Protein AF-A0A5E7VB36-F1 (afdb_monomer_lite)

Secondary structure (DSSP, 8-state):
----HHHHHHHHHHHHHHHHTT-TTHHHHHHHHHHHHTT--HHHHHHHHHHHHHHHHHHHHHHHHHHHHHHHHHHHHHHHHHHHT---TT---EEEEETTEEEEESSHHHHHHHHHHHH--

Structure (mmCIF, N/CA/C/O backbone):
data_AF-A0A5E7VB36-F1
#
_entry.id   AF-A0A5E7VB36-F1
#
loop_
_atom_site.group_PDB
_atom_site.id
_atom_site.type_symbol
_atom_site.label_atom_id
_atom_site.label_alt_id
_atom_site.label_comp_id
_atom_site.label_asym_id
_atom_site.label_entity_id
_atom_site.label_seq_id
_atom_site.pdbx_PDB_ins_code
_atom_site.Cartn_x
_atom_site.Cartn_y
_atom_site.Cartn_z
_atom_site.occupancy
_atom_site.B_iso_or_equiv
_atom_site.auth_seq_id
_atom_site.auth_comp_id
_atom_site.auth_asym_id
_atom_site.auth_atom_id
_atom_site.pdbx_PDB_model_num
ATOM 1 N N . MET A 1 1 ? -3.773 -9.971 2.377 1.00 55.12 1 MET A N 1
ATOM 2 C CA . MET A 1 1 ? -5.173 -10.177 2.840 1.00 55.12 1 MET A CA 1
ATOM 3 C C . MET A 1 1 ? -6.040 -9.061 2.264 1.00 55.12 1 MET A C 1
ATOM 5 O O . MET A 1 1 ? -5.490 -8.016 1.951 1.00 55.12 1 MET A O 1
ATOM 9 N N . THR A 1 2 ? -7.360 -9.225 2.114 1.00 79.88 2 THR A N 1
ATOM 10 C CA . THR A 1 2 ? -8.229 -8.158 1.570 1.00 79.88 2 THR A CA 1
ATOM 11 C C . THR A 1 2 ? -9.029 -7.477 2.682 1.00 79.88 2 THR A C 1
ATOM 13 O O . THR A 1 2 ? -10.240 -7.654 2.777 1.00 79.88 2 THR A O 1
ATOM 16 N N . ILE A 1 3 ? -8.356 -6.728 3.564 1.00 89.06 3 ILE A N 1
ATOM 17 C CA . ILE A 1 3 ? -9.059 -5.817 4.480 1.00 89.06 3 ILE A CA 1
ATOM 18 C C . ILE A 1 3 ? -9.468 -4.548 3.734 1.00 89.06 3 ILE A C 1
ATOM 20 O O . ILE A 1 3 ? -8.729 -4.050 2.880 1.00 89.06 3 ILE A O 1
ATOM 24 N N . ASP A 1 4 ? -10.630 -3.994 4.073 1.00 94.81 4 ASP A N 1
ATOM 25 C CA . ASP A 1 4 ? -11.025 -2.672 3.596 1.00 94.81 4 ASP A CA 1
ATOM 26 C C . ASP A 1 4 ? -10.170 -1.593 4.286 1.00 94.81 4 ASP A C 1
ATOM 28 O O . ASP A 1 4 ? -10.490 -1.098 5.370 1.00 94.81 4 ASP A O 1
ATOM 32 N N . LYS A 1 5 ? -9.056 -1.231 3.637 1.00 93.12 5 LYS A N 1
ATOM 33 C CA . LYS A 1 5 ? -8.095 -0.230 4.127 1.00 93.12 5 LYS A CA 1
ATOM 34 C C . LYS A 1 5 ? -8.721 1.161 4.285 1.00 93.12 5 LYS A C 1
ATOM 36 O O . LYS A 1 5 ? -8.294 1.918 5.154 1.00 93.12 5 LYS A O 1
ATOM 41 N N . GLN A 1 6 ? -9.741 1.496 3.489 1.00 96.00 6 GLN A N 1
ATOM 42 C CA . GLN A 1 6 ? -10.448 2.779 3.583 1.00 96.00 6 GLN A CA 1
ATOM 43 C C . GLN A 1 6 ? -11.333 2.829 4.829 1.00 96.00 6 GLN A C 1
ATOM 45 O O . GLN A 1 6 ? -11.364 3.836 5.539 1.00 96.00 6 GLN A O 1
ATOM 50 N N . LYS A 1 7 ? -12.037 1.734 5.131 1.00 95.50 7 LYS A N 1
ATOM 51 C CA . LYS A 1 7 ? -12.815 1.620 6.367 1.00 95.50 7 LYS A CA 1
ATOM 52 C C . LYS A 1 7 ? -11.912 1.584 7.604 1.00 95.50 7 LYS A C 1
ATOM 54 O O . LYS A 1 7 ? -12.198 2.306 8.558 1.00 95.50 7 LYS A O 1
ATOM 59 N N . LEU A 1 8 ? -10.799 0.846 7.553 1.00 95.56 8 LEU A N 1
ATOM 60 C CA . LEU A 1 8 ? -9.791 0.817 8.621 1.00 95.56 8 LEU A CA 1
ATOM 61 C C . LEU A 1 8 ? -9.267 2.223 8.946 1.00 95.56 8 LEU A C 1
ATOM 63 O O . LEU A 1 8 ? -9.263 2.634 10.102 1.00 95.56 8 LEU A O 1
ATOM 67 N N . GLN A 1 9 ? -8.880 2.985 7.919 1.00 95.75 9 GLN A 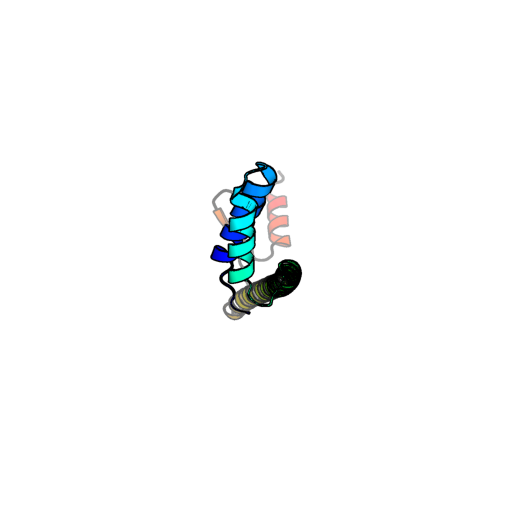N 1
ATOM 68 C CA . GLN A 1 9 ? -8.372 4.348 8.074 1.00 95.75 9 GLN A CA 1
ATOM 69 C C . GLN A 1 9 ? -9.376 5.267 8.778 1.00 95.75 9 GLN A C 1
ATOM 71 O O . GLN A 1 9 ? -8.999 6.019 9.674 1.00 95.75 9 GLN A O 1
ATOM 76 N N . LYS A 1 10 ? -10.658 5.201 8.399 1.00 96.62 10 LYS A N 1
ATOM 77 C CA . LYS A 1 10 ? -11.712 6.019 9.017 1.00 96.62 10 LYS A CA 1
ATOM 78 C C . LYS A 1 10 ? -11.895 5.698 10.499 1.00 96.62 10 LYS A C 1
ATOM 80 O O . LYS A 1 10 ? -12.044 6.624 11.291 1.00 96.62 10 LYS A O 1
ATOM 85 N N . LEU A 1 11 ? -11.867 4.416 10.865 1.00 95.88 11 LEU A N 1
ATOM 86 C CA . LEU A 1 11 ? -12.000 3.976 12.257 1.00 95.88 11 LEU A CA 1
ATOM 87 C C . LEU A 1 11 ? -10.792 4.412 13.098 1.00 95.88 11 LEU A C 1
ATOM 89 O O . LEU A 1 11 ? -10.979 5.031 14.142 1.00 95.88 11 LEU A O 1
ATOM 93 N N . LEU A 1 12 ? -9.571 4.203 12.594 1.00 95.19 12 LEU A N 1
ATOM 94 C CA . LEU A 1 12 ? -8.339 4.645 13.260 1.00 95.19 12 LEU A CA 1
ATOM 95 C C . LEU A 1 12 ? -8.296 6.168 13.449 1.00 95.19 12 LEU A C 1
ATOM 97 O O . LEU A 1 12 ? -7.878 6.658 14.495 1.00 95.19 12 LEU A O 1
ATOM 101 N N . TRP A 1 13 ? -8.741 6.943 12.455 1.00 95.25 13 TRP A N 1
ATOM 102 C CA . TRP A 1 13 ? -8.823 8.399 12.584 1.00 95.25 13 TRP A CA 1
ATOM 103 C C . TRP A 1 13 ? -9.873 8.852 13.594 1.00 95.25 13 TRP A C 1
ATOM 105 O O . TRP A 1 13 ? -9.604 9.788 14.344 1.00 95.25 13 TRP A O 1
ATOM 115 N N . ALA A 1 14 ? -11.039 8.206 13.635 1.00 93.62 14 ALA A N 1
ATOM 116 C CA . ALA A 1 14 ? -12.071 8.513 14.620 1.00 93.62 14 ALA A CA 1
ATOM 117 C C . ALA A 1 14 ? -11.583 8.221 16.049 1.00 93.62 14 ALA A C 1
ATOM 119 O O . ALA A 1 14 ? -11.744 9.054 16.938 1.00 93.62 14 ALA A O 1
ATOM 120 N N . GLU A 1 15 ? -10.921 7.083 16.262 1.00 92.75 15 GLU A N 1
ATOM 121 C CA . GLU A 1 15 ? -10.341 6.725 17.558 1.00 92.75 15 GLU A CA 1
ATOM 122 C C . GLU A 1 15 ? -9.230 7.694 17.978 1.00 92.75 15 GLU A C 1
ATOM 124 O O . GLU A 1 15 ? -9.283 8.260 19.071 1.00 92.75 15 GLU A O 1
ATOM 129 N N . ALA A 1 16 ? -8.273 7.979 17.088 1.00 92.44 16 ALA A N 1
ATOM 130 C CA . ALA A 1 16 ? -7.199 8.929 17.363 1.00 92.44 16 ALA A CA 1
ATOM 131 C C . ALA A 1 16 ? -7.729 10.345 17.646 1.00 92.44 16 ALA A C 1
ATOM 133 O O . ALA A 1 16 ? -7.181 11.049 18.495 1.00 92.44 16 ALA A O 1
ATOM 134 N N . ALA A 1 17 ? -8.785 10.775 16.950 1.00 92.44 17 ALA A N 1
ATOM 135 C CA . ALA A 1 17 ? -9.420 12.067 17.184 1.00 92.44 17 ALA A CA 1
ATOM 136 C C . ALA A 1 17 ? -10.114 12.116 18.551 1.00 92.44 17 ALA A C 1
ATOM 138 O O . ALA A 1 17 ? -9.883 13.062 19.303 1.00 92.44 17 ALA A O 1
ATOM 139 N N . SER A 1 18 ? -10.903 11.096 18.904 1.00 90.75 18 SER A N 1
ATOM 140 C CA . SER A 1 18 ? -11.579 11.028 20.205 1.00 90.75 18 SER A CA 1
ATOM 141 C C . SER A 1 18 ? -10.597 10.931 21.369 1.00 90.75 18 SER A C 1
ATOM 143 O O . SER A 1 18 ? -10.796 11.614 22.370 1.00 90.75 18 SER A O 1
ATOM 145 N N . PHE A 1 19 ? -9.511 10.165 21.219 1.00 88.12 19 PHE A N 1
ATOM 146 C CA . PHE A 1 19 ? -8.437 10.087 22.210 1.00 88.12 19 PHE A CA 1
ATOM 147 C C . PHE A 1 19 ? -7.762 11.449 22.425 1.00 88.12 19 PHE A C 1
ATOM 149 O O . PHE A 1 19 ? -7.598 11.898 23.554 1.00 88.12 19 PHE A O 1
ATOM 156 N N . ARG A 1 20 ? -7.408 12.151 21.340 1.00 91.19 20 ARG A N 1
ATOM 157 C CA . ARG A 1 20 ? -6.764 13.476 21.419 1.00 91.19 20 ARG A CA 1
ATOM 158 C C . ARG A 1 20 ? -7.680 14.559 21.978 1.00 91.19 20 ARG A C 1
ATOM 160 O O . ARG A 1 20 ? -7.188 15.506 22.581 1.00 91.19 20 ARG A O 1
ATOM 167 N N . ALA A 1 21 ? -8.982 14.448 21.735 1.00 89.81 21 ALA A N 1
ATOM 168 C CA . ALA A 1 21 ? -9.979 15.401 22.203 1.00 89.81 21 ALA A CA 1
ATOM 169 C C . ALA A 1 21 ? -10.461 15.127 23.639 1.00 89.81 21 ALA A C 1
ATOM 171 O O . ALA A 1 21 ? -11.344 15.845 24.100 1.00 89.81 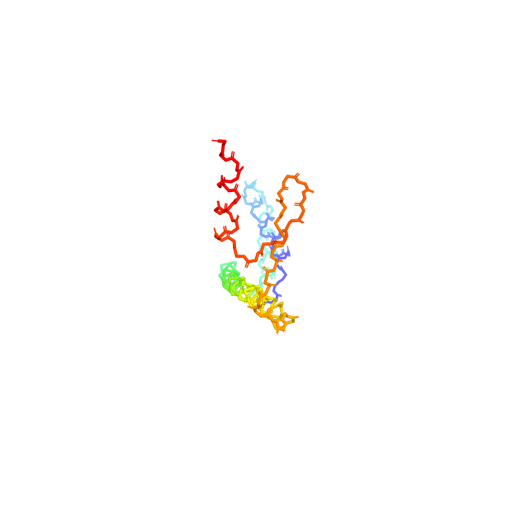21 ALA A O 1
ATOM 172 N N . ASP A 1 22 ? -9.933 14.090 24.309 1.00 83.94 22 ASP A N 1
ATOM 173 C CA . ASP A 1 22 ? -10.435 13.576 25.595 1.00 83.94 22 ASP A CA 1
ATOM 174 C C . ASP A 1 22 ? -11.968 13.413 25.591 1.00 83.94 22 ASP A C 1
ATOM 176 O O . ASP A 1 22 ? -12.700 13.774 26.513 1.00 83.94 22 ASP A O 1
ATOM 180 N N . CYS A 1 23 ? -12.482 12.938 24.455 1.00 82.69 23 CYS A N 1
ATOM 181 C CA . CYS A 1 23 ? -13.905 12.839 24.190 1.00 82.69 23 CYS A CA 1
ATOM 182 C C . CYS A 1 23 ? -14.409 11.455 24.601 1.00 82.69 23 CYS A C 1
ATOM 184 O O . CYS A 1 23 ? -13.837 10.445 24.194 1.00 82.69 23 CYS A O 1
ATOM 186 N N . ALA A 1 24 ? -15.529 11.396 25.328 1.00 80.69 24 ALA A N 1
ATOM 187 C CA . ALA A 1 24 ? -16.143 10.151 25.807 1.00 80.69 24 ALA A CA 1
ATOM 188 C C . ALA A 1 24 ? -16.503 9.140 24.694 1.00 80.69 24 ALA A C 1
ATOM 190 O O . ALA A 1 24 ? -16.714 7.962 24.980 1.00 80.69 24 ALA A O 1
ATOM 191 N N . ASP A 1 25 ? -16.520 9.575 23.430 1.00 84.81 25 ASP A N 1
ATOM 192 C CA . ASP A 1 25 ? -16.741 8.719 22.262 1.00 84.81 25 ASP A CA 1
ATOM 193 C C . ASP A 1 25 ? -15.585 7.743 21.981 1.00 84.81 25 ASP A C 1
ATOM 195 O O . ASP A 1 25 ? -15.756 6.820 21.181 1.00 84.81 25 ASP A O 1
ATOM 199 N N . TRP A 1 26 ? -14.424 7.892 22.640 1.00 85.94 26 TRP A N 1
ATOM 200 C CA . TRP A 1 26 ? -13.268 7.010 22.430 1.00 85.94 26 TRP A CA 1
ATOM 201 C C . TRP A 1 26 ? -13.630 5.534 22.629 1.00 85.94 26 TRP A C 1
ATOM 203 O O . TRP A 1 26 ? -13.265 4.708 21.802 1.00 85.94 26 TRP A O 1
ATOM 213 N N . LYS A 1 27 ? -14.451 5.214 23.640 1.00 88.38 27 LYS A N 1
ATOM 214 C CA . LYS A 1 27 ? -14.874 3.838 23.933 1.00 88.38 27 LYS A CA 1
ATOM 215 C C . LYS A 1 27 ? -15.671 3.213 22.784 1.00 88.38 27 LYS A C 1
ATOM 217 O O . LYS A 1 27 ? -15.406 2.082 22.392 1.00 88.38 27 LYS A O 1
ATOM 222 N N . ARG A 1 28 ? -16.612 3.968 22.209 1.00 91.88 28 ARG A N 1
ATOM 223 C CA . ARG A 1 28 ? -17.416 3.527 21.059 1.00 91.88 28 ARG A CA 1
ATOM 224 C C . ARG A 1 28 ? -16.544 3.316 19.821 1.00 91.88 28 ARG A C 1
ATOM 226 O O . ARG A 1 28 ? -16.789 2.393 19.049 1.00 91.88 28 ARG A O 1
ATOM 233 N N . ASN A 1 29 ? -15.551 4.179 19.621 1.00 91.75 29 ASN A N 1
ATOM 234 C CA . ASN A 1 29 ? -14.641 4.074 18.486 1.00 91.75 29 ASN A CA 1
ATOM 235 C C . ASN A 1 29 ? -13.705 2.865 18.623 1.00 91.75 29 ASN A C 1
ATOM 237 O O . ASN A 1 29 ? -13.520 2.152 17.639 1.00 91.75 29 ASN A O 1
ATOM 241 N N . THR A 1 30 ? -13.201 2.585 19.828 1.00 91.44 30 THR A N 1
ATOM 242 C CA . THR A 1 30 ? -12.408 1.381 20.120 1.00 91.44 30 THR A CA 1
ATOM 243 C C . THR A 1 30 ? -13.229 0.103 19.924 1.00 91.44 30 THR A C 1
ATOM 245 O O . THR A 1 30 ? -12.759 -0.819 19.266 1.00 91.44 30 THR A O 1
ATOM 248 N N . GLU A 1 31 ? -14.480 0.052 20.402 1.00 93.56 31 GLU A N 1
ATOM 249 C CA . GLU A 1 31 ? -15.383 -1.093 20.178 1.00 93.56 31 GLU A CA 1
ATOM 250 C C . GLU A 1 31 ? -15.641 -1.323 18.678 1.00 93.56 31 GLU A C 1
ATOM 252 O O . GLU A 1 31 ? -15.480 -2.434 18.180 1.00 93.56 31 GLU A O 1
ATOM 257 N N . ALA A 1 32 ? -15.949 -0.263 17.923 1.00 94.94 32 ALA A N 1
ATOM 258 C CA . ALA A 1 32 ? -16.169 -0.361 16.480 1.00 94.94 32 ALA A CA 1
ATOM 259 C C . ALA A 1 32 ? -14.912 -0.793 15.704 1.00 94.94 32 ALA A C 1
ATOM 261 O O . ALA A 1 32 ? -15.022 -1.470 14.677 1.00 94.94 32 ALA A O 1
ATOM 262 N N . LEU A 1 33 ? -13.722 -0.389 16.163 1.00 94.56 33 LEU A N 1
ATOM 263 C CA . LEU A 1 33 ? -12.458 -0.833 15.587 1.00 94.56 33 LEU A CA 1
ATOM 264 C C . LEU A 1 33 ? -12.199 -2.309 15.898 1.00 94.56 33 LEU A C 1
ATOM 266 O O . LEU A 1 33 ? -11.819 -3.055 14.997 1.00 94.56 33 LEU A O 1
ATOM 270 N N . GLN A 1 34 ? -12.447 -2.739 17.132 1.00 93.81 34 GLN A N 1
ATOM 271 C CA . GLN A 1 34 ? -12.256 -4.124 17.547 1.00 93.81 34 GLN A CA 1
ATOM 272 C C . GLN A 1 34 ? -13.216 -5.071 16.817 1.00 93.81 34 GLN A C 1
ATOM 274 O O . GLN A 1 34 ? -12.775 -6.077 16.266 1.00 93.81 34 GLN A O 1
ATOM 279 N N . ASP A 1 35 ? -14.489 -4.695 16.680 1.00 95.19 35 ASP A N 1
ATOM 280 C CA . ASP A 1 35 ? -15.468 -5.432 15.870 1.00 95.19 35 ASP A CA 1
ATOM 281 C C . ASP A 1 35 ? -15.045 -5.531 14.395 1.00 95.19 35 ASP A C 1
ATOM 283 O O . ASP A 1 35 ? -15.282 -6.541 13.731 1.00 95.19 35 ASP A O 1
ATOM 287 N N . PHE A 1 36 ? -14.423 -4.476 13.856 1.00 95.88 36 PHE A N 1
ATOM 288 C CA . PHE A 1 36 ? -13.954 -4.459 12.473 1.00 95.88 36 PHE A CA 1
ATOM 289 C C . PHE A 1 36 ? -12.717 -5.338 12.249 1.00 95.88 36 PHE A C 1
ATOM 291 O O . PHE A 1 36 ? -12.595 -5.950 11.186 1.00 95.88 36 PHE A O 1
ATOM 298 N N . LEU A 1 37 ? -11.803 -5.390 13.220 1.00 93.81 37 LEU A N 1
ATOM 299 C CA . LEU A 1 37 ? -10.588 -6.203 13.151 1.00 93.81 37 LEU A CA 1
ATOM 300 C C . LEU A 1 37 ? -10.841 -7.681 13.493 1.00 93.81 37 LEU A C 1
ATOM 302 O O . LEU A 1 37 ? -10.105 -8.552 13.022 1.00 93.81 37 LEU A O 1
ATOM 306 N N . GLY A 1 38 ? -11.898 -7.975 14.253 1.00 93.94 38 GLY A N 1
ATOM 307 C CA . GLY A 1 38 ? -12.248 -9.327 14.673 1.00 93.94 38 GLY A CA 1
ATOM 308 C C . GLY A 1 38 ? -11.217 -9.889 15.650 1.00 93.94 38 GLY A C 1
ATOM 309 O O . GLY A 1 38 ? -10.996 -9.330 16.719 1.00 93.94 38 GLY A O 1
ATOM 310 N N . GLU A 1 39 ? -10.586 -11.007 15.289 1.00 93.00 39 GLU A N 1
ATOM 311 C CA . GLU A 1 39 ? -9.557 -11.648 16.124 1.00 93.00 39 GLU A CA 1
ATOM 312 C C . GLU A 1 39 ? -8.201 -10.932 16.077 1.00 93.00 39 GLU A C 1
ATOM 314 O O . GLU A 1 39 ? -7.347 -11.198 16.920 1.00 93.00 39 GLU A O 1
ATOM 319 N N . LYS A 1 40 ? -7.994 -10.035 15.105 1.00 93.31 40 LYS A N 1
ATOM 320 C CA . LYS A 1 40 ? -6.713 -9.355 14.915 1.00 93.31 40 LYS A CA 1
ATOM 321 C C . LYS A 1 40 ? -6.565 -8.135 15.801 1.00 93.31 40 LYS A C 1
ATOM 323 O O . LYS A 1 40 ? -7.503 -7.359 15.978 1.00 93.31 40 LYS A O 1
ATOM 328 N N . THR A 1 41 ? -5.345 -7.902 16.262 1.00 93.75 41 THR A N 1
ATOM 329 C CA . THR A 1 41 ? -5.002 -6.645 16.928 1.00 93.75 41 THR A CA 1
ATOM 330 C C . THR A 1 41 ? -4.631 -5.551 15.924 1.00 93.75 41 THR A C 1
ATOM 332 O O . THR A 1 41 ? -4.355 -5.799 14.744 1.00 93.75 41 THR A O 1
ATOM 335 N N . VAL A 1 42 ? -4.608 -4.301 16.397 1.00 92.62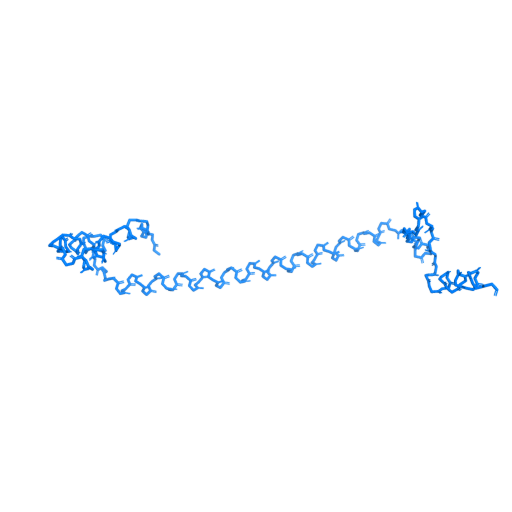 42 VAL A N 1
ATOM 336 C CA . VAL A 1 42 ? -4.128 -3.157 15.605 1.00 92.62 42 VAL A CA 1
ATOM 337 C C . VAL A 1 42 ? -2.651 -3.339 15.250 1.00 92.62 42 VAL A C 1
ATOM 339 O O . VAL A 1 42 ? -2.237 -2.992 14.146 1.00 92.62 42 VAL A O 1
ATOM 342 N N . GLU A 1 43 ? -1.860 -3.918 16.152 1.00 94.56 43 GLU A N 1
ATOM 343 C CA . GLU A 1 43 ? -0.439 -4.195 15.959 1.00 94.56 43 GLU A CA 1
ATOM 344 C C . GLU A 1 43 ? -0.208 -5.253 14.879 1.00 94.56 43 GLU A C 1
ATOM 346 O O . GLU A 1 43 ? 0.621 -5.047 13.995 1.00 94.56 43 GLU A O 1
ATOM 351 N N . GLU A 1 44 ? -0.962 -6.355 14.900 1.00 94.94 44 GLU A N 1
ATOM 352 C CA . GLU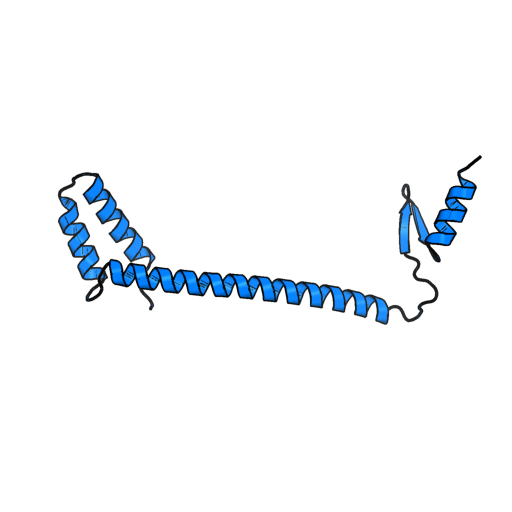 A 1 44 ? -0.894 -7.383 13.856 1.00 94.94 44 GLU A CA 1
ATOM 353 C C . GLU A 1 44 ? -1.272 -6.801 12.492 1.00 94.94 44 GLU A C 1
ATOM 355 O O . GLU A 1 44 ? -0.571 -7.015 11.502 1.00 94.94 44 GLU A O 1
ATOM 360 N N . MET A 1 45 ? -2.329 -5.984 12.447 1.00 94.88 45 MET A N 1
ATOM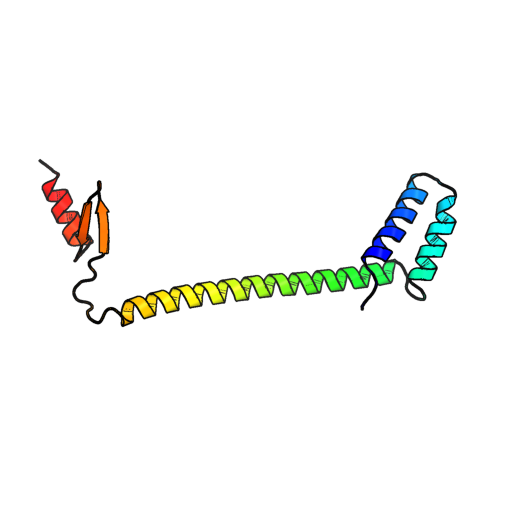 361 C CA . MET A 1 45 ? -2.724 -5.272 11.234 1.00 94.88 45 MET A CA 1
ATOM 362 C C . MET A 1 45 ? -1.636 -4.305 10.749 1.00 94.88 45 MET A C 1
ATOM 364 O O . MET A 1 45 ? -1.373 -4.213 9.550 1.00 94.88 45 MET A O 1
ATOM 368 N N . ALA A 1 46 ? -0.983 -3.584 11.661 1.00 94.31 46 ALA A N 1
ATOM 369 C CA . ALA A 1 46 ? 0.100 -2.670 11.324 1.00 94.31 46 ALA A CA 1
ATOM 370 C C . ALA A 1 46 ? 1.315 -3.418 10.756 1.00 94.31 46 ALA A C 1
ATOM 372 O O . ALA A 1 46 ? 1.868 -2.987 9.745 1.00 94.31 46 ALA A O 1
ATOM 373 N N . LEU A 1 47 ? 1.700 -4.550 11.352 1.00 96.62 47 LEU A N 1
ATOM 374 C CA . LEU A 1 47 ? 2.792 -5.394 10.859 1.00 96.62 47 LEU A CA 1
ATOM 375 C C . LEU A 1 47 ? 2.490 -5.960 9.467 1.00 96.62 47 LEU A C 1
ATOM 377 O O . LEU A 1 47 ? 3.351 -5.923 8.588 1.00 96.62 47 LEU A O 1
ATOM 381 N N . GLU A 1 48 ? 1.261 -6.418 9.231 1.00 93.88 48 GLU A N 1
ATOM 382 C CA . GLU A 1 48 ? 0.838 -6.884 7.909 1.00 93.88 48 GLU A CA 1
ATOM 383 C C . GLU A 1 48 ? 0.873 -5.763 6.866 1.00 93.88 48 GLU A C 1
ATOM 385 O O . GLU A 1 48 ? 1.398 -5.956 5.769 1.00 93.88 48 GLU A O 1
ATOM 390 N N . LEU A 1 49 ? 0.364 -4.573 7.201 1.00 94.75 49 LEU A N 1
ATOM 391 C CA . LEU A 1 49 ? 0.392 -3.419 6.300 1.00 94.75 49 LEU A CA 1
ATOM 392 C C . LEU A 1 49 ? 1.820 -2.939 6.009 1.00 94.75 49 LEU A C 1
ATOM 394 O O . LEU A 1 49 ? 2.083 -2.499 4.888 1.00 94.75 49 LEU A O 1
ATOM 398 N N . LEU A 1 50 ? 2.737 -3.037 6.976 1.00 96.25 50 LEU A N 1
ATOM 399 C CA . LEU A 1 50 ? 4.160 -2.755 6.772 1.00 96.25 50 LEU A CA 1
ATOM 400 C C . LEU A 1 50 ? 4.789 -3.756 5.798 1.00 96.25 50 LEU A C 1
ATOM 402 O O . LEU A 1 50 ? 5.431 -3.330 4.840 1.00 96.25 50 LEU A O 1
ATOM 406 N N . GLY A 1 51 ? 4.536 -5.055 5.982 1.00 96.19 51 GLY A N 1
ATOM 407 C CA . GLY A 1 51 ? 5.014 -6.092 5.065 1.00 96.19 51 GLY A CA 1
ATOM 408 C C . GLY A 1 51 ? 4.449 -5.937 3.649 1.00 96.19 51 GLY A C 1
ATOM 409 O O . GLY A 1 51 ? 5.182 -6.042 2.667 1.00 96.19 51 GLY A O 1
ATOM 410 N N . GLU A 1 52 ? 3.159 -5.608 3.517 1.00 95.31 52 GLU A N 1
ATOM 411 C CA . GLU A 1 52 ? 2.552 -5.305 2.215 1.00 95.31 52 GLU A CA 1
ATOM 412 C C . GLU A 1 52 ? 3.178 -4.058 1.567 1.00 95.31 52 GLU A C 1
ATOM 414 O O . GLU A 1 52 ? 3.386 -4.038 0.354 1.00 95.31 52 GLU A O 1
ATOM 419 N N . ASN A 1 53 ? 3.496 -3.019 2.346 1.00 95.75 53 ASN A N 1
ATOM 420 C CA . ASN A 1 53 ? 4.137 -1.810 1.828 1.00 95.75 53 ASN A CA 1
ATOM 421 C C . ASN A 1 53 ? 5.567 -2.079 1.340 1.00 95.75 53 ASN A C 1
ATOM 423 O O . ASN A 1 53 ? 5.936 -1.618 0.262 1.00 95.75 53 ASN A O 1
ATOM 427 N N . GLU A 1 54 ? 6.347 -2.850 2.096 1.00 97.62 54 GLU A N 1
ATOM 428 C CA . GLU A 1 54 ? 7.702 -3.255 1.717 1.00 97.62 54 GLU A CA 1
ATOM 429 C C . GLU A 1 54 ? 7.699 -4.092 0.432 1.00 97.62 54 GLU A C 1
ATOM 431 O O . GLU A 1 54 ? 8.428 -3.783 -0.510 1.00 97.62 54 GLU A O 1
ATOM 436 N N . ALA A 1 55 ? 6.802 -5.077 0.332 1.00 96.44 55 ALA A N 1
ATOM 437 C CA . ALA A 1 55 ? 6.640 -5.877 -0.880 1.00 96.44 55 ALA A CA 1
ATOM 438 C C . ALA A 1 55 ? 6.240 -5.027 -2.101 1.00 96.44 55 ALA A C 1
ATOM 440 O O . ALA A 1 55 ? 6.725 -5.258 -3.210 1.00 96.44 55 ALA A O 1
ATOM 441 N N . LEU A 1 56 ? 5.366 -4.030 -1.912 1.00 96.38 56 LEU A N 1
ATOM 442 C CA . LEU A 1 56 ? 4.990 -3.097 -2.977 1.00 96.38 56 LEU A CA 1
ATOM 443 C C . LEU A 1 56 ? 6.162 -2.212 -3.409 1.00 96.38 56 LEU A C 1
ATOM 445 O O . LEU A 1 56 ? 6.319 -1.991 -4.605 1.00 96.38 56 LEU A O 1
ATOM 449 N N . ARG A 1 57 ? 6.992 -1.741 -2.472 1.00 97.44 57 ARG A N 1
ATOM 450 C CA . ARG A 1 57 ? 8.195 -0.951 -2.778 1.00 97.44 57 ARG A CA 1
ATOM 451 C C . ARG A 1 57 ? 9.193 -1.744 -3.609 1.00 97.44 57 ARG A C 1
ATOM 453 O O . ARG A 1 57 ? 9.540 -1.292 -4.690 1.00 97.44 57 ARG A O 1
ATOM 460 N N . LEU A 1 58 ? 9.526 -2.961 -3.180 1.00 97.50 58 LEU A N 1
ATOM 461 C CA . LEU A 1 58 ? 10.414 -3.855 -3.932 1.00 97.50 58 LEU A CA 1
ATOM 462 C C . LEU A 1 58 ? 9.904 -4.106 -5.356 1.00 97.50 58 LEU A C 1
ATOM 464 O O . LEU A 1 58 ? 10.674 -4.141 -6.312 1.00 97.50 58 LEU A O 1
ATOM 468 N N . ARG A 1 59 ? 8.585 -4.261 -5.515 1.00 97.12 59 ARG A N 1
ATOM 469 C CA . ARG A 1 59 ? 7.977 -4.437 -6.835 1.00 97.12 59 ARG A CA 1
ATOM 470 C C . ARG A 1 59 ? 8.041 -3.170 -7.688 1.00 97.12 59 ARG A C 1
ATOM 472 O O . ARG A 1 59 ? 8.205 -3.289 -8.897 1.00 97.12 59 ARG A O 1
ATOM 479 N N . CYS A 1 60 ? 7.871 -1.989 -7.097 1.00 97.06 60 CYS A N 1
ATOM 480 C CA . CYS A 1 60 ? 8.049 -0.725 -7.809 1.00 97.06 60 CYS A CA 1
ATOM 481 C C . CYS A 1 60 ? 9.494 -0.559 -8.283 1.00 97.06 60 CYS A C 1
ATOM 483 O O . CYS A 1 60 ? 9.689 -0.263 -9.456 1.00 97.06 60 CYS A O 1
ATOM 485 N N . ASP A 1 61 ? 10.473 -0.835 -7.419 1.00 97.19 61 ASP A N 1
ATOM 486 C CA . ASP A 1 61 ? 11.896 -0.747 -7.764 1.00 97.19 61 ASP A CA 1
ATOM 487 C C . ASP A 1 61 ? 12.226 -1.676 -8.947 1.00 97.19 61 ASP A C 1
ATOM 489 O O . ASP A 1 61 ? 12.796 -1.243 -9.945 1.00 97.19 61 ASP A O 1
ATOM 493 N N . GLN A 1 62 ? 11.749 -2.927 -8.906 1.00 97.31 62 GLN A N 1
ATOM 494 C CA . GLN A 1 62 ? 11.923 -3.870 -10.018 1.00 97.31 62 GLN A CA 1
ATOM 495 C C . GLN A 1 62 ? 11.258 -3.390 -11.318 1.00 97.31 62 GLN A C 1
ATOM 497 O O . GLN A 1 62 ? 11.802 -3.578 -12.403 1.00 97.31 62 GLN A O 1
ATOM 502 N N . LEU A 1 63 ? 10.068 -2.788 -11.235 1.00 96.56 63 LEU A N 1
ATOM 503 C CA . LEU A 1 63 ? 9.381 -2.257 -12.414 1.00 96.56 63 LEU A CA 1
ATOM 504 C C . LEU A 1 63 ? 10.117 -1.061 -13.024 1.00 96.56 63 LEU A C 1
ATOM 506 O O . LEU A 1 63 ? 10.078 -0.890 -14.244 1.00 96.56 63 LEU A O 1
ATOM 510 N N . ASP A 1 64 ? 10.768 -0.241 -12.202 1.00 96.81 64 ASP A N 1
ATOM 511 C CA . ASP A 1 64 ? 11.591 0.865 -12.680 1.00 96.81 64 ASP A CA 1
ATOM 512 C C . ASP A 1 64 ? 12.856 0.350 -13.386 1.00 96.81 64 ASP A C 1
ATOM 514 O O . ASP A 1 64 ? 13.175 0.837 -14.476 1.00 96.81 64 ASP A O 1
ATOM 518 N N . ASP A 1 65 ? 13.498 -0.696 -12.856 1.00 96.56 65 ASP A N 1
ATOM 519 C CA . ASP A 1 65 ? 14.621 -1.378 -13.515 1.00 96.56 65 ASP A CA 1
ATOM 520 C C . ASP A 1 65 ? 14.205 -1.996 -14.862 1.00 96.56 65 ASP A C 1
ATOM 522 O O . ASP A 1 65 ? 14.855 -1.784 -15.892 1.00 96.56 65 ASP A O 1
ATOM 526 N N . ASP A 1 66 ? 13.074 -2.706 -14.895 1.00 94.56 66 ASP A N 1
ATOM 527 C CA . ASP A 1 66 ? 12.539 -3.316 -16.117 1.00 94.56 66 ASP A CA 1
ATOM 528 C C . ASP A 1 66 ? 12.201 -2.249 -17.170 1.00 94.56 66 ASP A C 1
ATOM 530 O O . ASP A 1 66 ? 12.485 -2.402 -18.364 1.00 94.56 66 ASP A O 1
ATOM 534 N N . LYS A 1 67 ? 11.614 -1.127 -16.737 1.00 94.75 67 LYS A N 1
ATOM 535 C CA . LYS A 1 67 ? 11.301 0.015 -17.601 1.00 94.75 67 LYS A CA 1
ATOM 536 C C . LYS A 1 67 ? 12.568 0.648 -18.174 1.00 94.75 67 LYS A C 1
ATOM 538 O O . LYS A 1 67 ? 12.580 1.009 -19.358 1.00 94.75 67 LYS A O 1
ATOM 543 N N . GLN A 1 68 ? 13.618 0.783 -17.369 1.00 94.50 68 GLN A N 1
ATOM 544 C CA . GLN A 1 68 ? 14.909 1.292 -17.819 1.00 94.50 68 GLN A CA 1
ATOM 545 C C . GLN A 1 68 ? 15.526 0.351 -18.863 1.00 94.50 68 GLN A C 1
ATOM 547 O O . GLN A 1 68 ? 15.849 0.790 -19.968 1.00 94.50 68 GLN A O 1
ATOM 552 N N . SER A 1 69 ? 15.572 -0.953 -18.577 1.00 92.25 69 SER A N 1
ATOM 553 C CA . SER A 1 69 ? 16.088 -1.974 -19.499 1.00 92.25 69 SER A CA 1
ATOM 554 C C . SER A 1 69 ? 15.324 -2.007 -20.830 1.00 92.25 69 SER A C 1
ATOM 556 O O . SER A 1 69 ? 15.918 -2.048 -21.915 1.00 92.25 69 SER A O 1
ATOM 558 N N . MET A 1 70 ? 13.992 -1.916 -20.777 1.00 88.50 70 MET A N 1
ATOM 559 C CA . MET A 1 70 ? 13.157 -1.845 -21.975 1.00 88.50 70 MET A CA 1
ATOM 560 C C . MET A 1 70 ? 13.440 -0.576 -22.790 1.00 88.50 70 MET A C 1
ATOM 562 O O . MET A 1 70 ? 13.478 -0.633 -24.021 1.00 88.50 70 MET A O 1
ATOM 566 N N . THR A 1 71 ? 13.671 0.560 -22.128 1.00 92.12 71 THR A N 1
ATOM 567 C CA . THR A 1 71 ? 14.006 1.829 -22.791 1.00 92.12 71 THR A CA 1
ATOM 568 C C . THR A 1 71 ? 15.355 1.741 -23.500 1.00 92.12 71 THR A C 1
ATOM 570 O O . THR A 1 71 ? 15.454 2.094 -24.674 1.00 92.12 71 THR A O 1
ATOM 573 N N . GLU A 1 72 ? 16.377 1.207 -22.834 1.00 87.94 72 GLU A N 1
ATOM 574 C CA . GLU A 1 72 ? 17.705 0.987 -23.418 1.00 87.94 72 GLU A CA 1
ATOM 575 C C . GLU A 1 72 ? 17.641 0.041 -24.621 1.00 87.94 72 GLU A C 1
ATOM 577 O O . GLU A 1 72 ? 18.183 0.339 -25.688 1.00 87.94 72 GLU A O 1
ATOM 582 N N . THR A 1 73 ? 16.889 -1.054 -24.489 1.00 81.94 73 THR A N 1
ATOM 583 C CA . THR A 1 73 ? 16.651 -2.004 -25.582 1.00 81.94 73 THR A CA 1
ATOM 584 C C . THR A 1 73 ? 15.943 -1.332 -26.758 1.00 81.94 73 THR A C 1
ATOM 586 O O . THR A 1 73 ? 16.326 -1.533 -27.911 1.00 81.94 73 THR A O 1
ATOM 589 N N . HIS A 1 74 ? 14.935 -0.495 -26.496 1.00 84.12 74 HIS A N 1
ATOM 590 C CA . HIS A 1 74 ? 14.223 0.242 -27.537 1.00 84.12 74 HIS A CA 1
ATOM 591 C C . HIS A 1 74 ? 15.132 1.241 -28.265 1.00 84.12 74 HIS A C 1
ATOM 593 O O . HIS A 1 74 ? 15.082 1.334 -29.496 1.00 84.12 74 HIS A O 1
ATOM 599 N N . VAL A 1 75 ? 15.985 1.961 -27.531 1.00 85.38 75 VAL A N 1
ATOM 600 C CA . VAL A 1 75 ? 16.975 2.885 -28.101 1.00 85.38 75 VAL A CA 1
ATOM 601 C C . VAL A 1 75 ? 17.966 2.127 -28.984 1.00 85.38 75 VAL A C 1
ATOM 603 O O . VAL A 1 75 ? 18.177 2.522 -30.133 1.00 85.38 75 VAL A O 1
ATOM 606 N N . LEU A 1 76 ? 18.513 1.008 -28.497 1.00 77.62 76 LEU A N 1
ATOM 607 C CA . LEU A 1 76 ? 19.452 0.179 -29.251 1.00 77.62 76 LEU A CA 1
ATOM 608 C C . LEU A 1 76 ? 18.807 -0.406 -30.512 1.00 77.62 76 LEU A C 1
ATOM 610 O O . LEU A 1 76 ? 19.383 -0.309 -31.593 1.00 77.62 76 LEU A O 1
ATOM 614 N N . TYR A 1 77 ? 17.601 -0.966 -30.399 1.00 69.12 77 TYR A N 1
ATOM 615 C CA . TYR A 1 77 ? 16.859 -1.506 -31.539 1.00 69.12 77 TYR A CA 1
ATOM 616 C C . TYR A 1 77 ? 16.564 -0.426 -32.581 1.00 69.12 77 TYR A C 1
ATOM 618 O O . TYR A 1 77 ? 16.764 -0.636 -33.775 1.00 69.12 77 TYR A O 1
ATOM 626 N N . THR A 1 78 ? 16.130 0.756 -32.141 1.00 76.75 78 THR A N 1
ATOM 627 C CA . THR A 1 78 ? 15.860 1.885 -33.038 1.00 76.75 78 THR A CA 1
ATOM 628 C C . THR A 1 78 ? 17.132 2.351 -33.743 1.00 76.75 78 THR A C 1
ATOM 630 O O . THR A 1 78 ? 17.095 2.653 -34.937 1.00 76.75 78 THR A O 1
ATOM 633 N N . TRP A 1 79 ? 18.264 2.388 -33.036 1.00 80.44 79 TRP A N 1
ATOM 634 C CA . TRP A 1 79 ? 19.564 2.707 -33.621 1.00 80.44 79 TRP A CA 1
ATOM 635 C C . TRP A 1 79 ? 20.011 1.650 -34.639 1.00 80.44 79 TRP A C 1
ATOM 637 O O . TRP A 1 79 ? 20.341 2.006 -35.769 1.00 80.44 79 TRP A O 1
ATOM 647 N N . LEU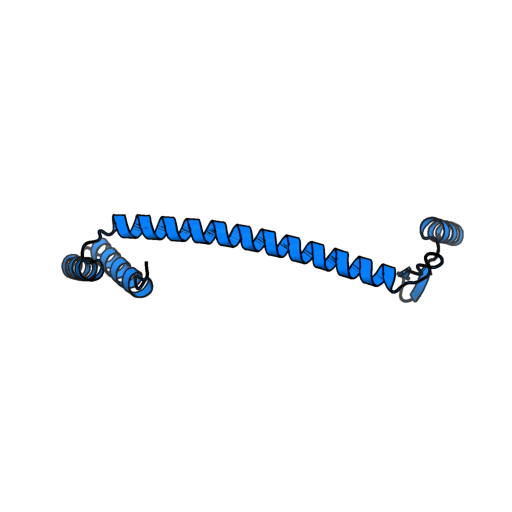 A 1 80 ? 19.951 0.362 -34.281 1.00 71.88 80 LEU A N 1
ATOM 648 C CA . LEU A 1 80 ? 20.300 -0.753 -35.166 1.00 71.88 80 LEU A CA 1
ATOM 649 C C . LEU A 1 80 ? 19.430 -0.759 -36.417 1.00 71.88 80 LEU A C 1
ATOM 651 O O . LEU A 1 80 ? 19.953 -0.856 -37.519 1.00 71.88 80 LEU A O 1
ATOM 655 N N . ARG A 1 81 ? 18.117 -0.578 -36.267 1.00 70.44 81 ARG A N 1
ATOM 656 C CA . ARG A 1 81 ? 17.191 -0.483 -37.395 1.00 70.44 81 ARG A CA 1
ATOM 657 C C . ARG A 1 81 ? 17.567 0.662 -38.331 1.00 70.44 81 ARG A C 1
ATOM 659 O O . ARG A 1 81 ? 17.696 0.434 -39.525 1.00 70.44 81 ARG A O 1
ATOM 666 N N . LYS A 1 82 ? 17.820 1.865 -37.801 1.00 70.31 82 LYS A N 1
ATOM 667 C CA . LYS A 1 82 ? 18.287 3.005 -38.609 1.00 70.31 82 LYS A CA 1
ATOM 668 C C . LYS A 1 82 ? 19.608 2.712 -39.329 1.00 70.31 82 LYS A C 1
ATOM 670 O O . LYS A 1 82 ? 19.787 3.180 -40.446 1.00 70.31 82 LYS A O 1
ATOM 675 N N . LYS A 1 83 ? 20.520 1.958 -38.705 1.00 66.75 83 LYS A N 1
ATOM 676 C CA . LYS A 1 83 ? 21.787 1.533 -39.317 1.00 66.75 83 LYS A CA 1
ATOM 677 C C . LYS A 1 83 ? 21.600 0.457 -40.389 1.00 66.75 83 LYS A C 1
ATOM 679 O O . LYS A 1 83 ? 22.241 0.548 -41.422 1.00 66.75 83 LYS A O 1
ATOM 684 N N . CYS A 1 84 ? 20.725 -0.524 -40.180 1.00 61.94 84 CYS A N 1
ATOM 685 C CA . CYS A 1 84 ? 20.432 -1.578 -41.156 1.00 61.94 84 CYS A CA 1
ATOM 686 C C . CYS A 1 84 ? 19.604 -1.071 -42.348 1.00 61.94 84 CYS A C 1
ATOM 688 O O . CYS A 1 84 ? 19.837 -1.507 -43.471 1.00 61.94 84 CYS A O 1
ATOM 690 N N . ASP A 1 85 ? 18.687 -0.124 -42.120 1.00 62.00 85 ASP A N 1
ATOM 691 C CA . ASP A 1 85 ? 17.917 0.557 -43.172 1.00 62.00 85 ASP A CA 1
ATOM 692 C C . ASP A 1 85 ? 18.788 1.559 -43.976 1.00 62.00 85 ASP A C 1
ATOM 694 O O . ASP A 1 85 ? 18.334 2.106 -44.982 1.00 62.00 85 ASP A O 1
ATOM 698 N N . GLN A 1 86 ? 20.048 1.789 -43.573 1.00 52.12 86 GLN A N 1
ATOM 699 C CA . GLN A 1 86 ? 21.075 2.508 -44.337 1.00 52.12 86 GLN A CA 1
ATOM 700 C C . GLN A 1 86 ? 22.055 1.498 -44.975 1.00 52.12 86 GLN A C 1
ATOM 702 O O . GLN A 1 86 ? 23.026 1.099 -44.337 1.00 52.12 86 GLN A O 1
ATOM 707 N N . PRO A 1 87 ? 21.863 1.076 -46.240 1.00 44.41 87 PRO A N 1
ATOM 708 C CA . PRO A 1 87 ? 22.663 0.009 -46.855 1.00 44.41 87 PRO A CA 1
ATOM 709 C C . PRO A 1 87 ? 24.087 0.420 -47.279 1.00 44.41 87 PRO A C 1
ATOM 711 O O . PRO A 1 87 ? 24.770 -0.357 -47.939 1.00 44.41 87 PRO A O 1
ATOM 714 N N . SER A 1 88 ? 24.568 1.615 -46.935 1.00 47.50 88 SER A N 1
ATOM 715 C CA . SER A 1 88 ? 25.903 2.078 -47.319 1.00 47.50 88 SER A CA 1
ATOM 716 C C . SER A 1 88 ? 26.527 2.877 -46.185 1.00 47.50 88 SER A C 1
ATOM 718 O O . SER A 1 88 ? 26.063 3.957 -45.824 1.00 47.50 88 SER A O 1
ATOM 720 N N . ASN A 1 89 ? 27.614 2.341 -45.643 1.00 46.81 89 ASN A N 1
ATOM 721 C CA . ASN A 1 89 ? 28.499 3.048 -44.732 1.00 46.81 89 ASN A CA 1
ATOM 722 C C . ASN A 1 89 ? 29.498 3.935 -45.499 1.00 46.81 89 ASN A C 1
ATOM 724 O O . ASN A 1 89 ? 30.624 4.089 -45.039 1.00 46.81 89 ASN A O 1
ATOM 728 N N . ASP A 1 90 ? 29.104 4.501 -46.648 1.00 45.66 90 ASP A N 1
ATOM 729 C CA . ASP A 1 90 ? 29.953 5.446 -47.382 1.00 45.66 90 ASP A CA 1
ATOM 730 C C . ASP A 1 90 ? 29.538 6.905 -47.174 1.00 45.66 90 ASP A C 1
ATOM 732 O O . ASP A 1 90 ? 30.373 7.788 -47.322 1.00 45.66 90 ASP A O 1
ATOM 736 N N . PHE A 1 91 ? 28.294 7.206 -46.793 1.00 42.38 91 PHE A N 1
ATOM 737 C CA . PHE A 1 91 ? 27.827 8.592 -46.681 1.00 42.38 91 PHE A CA 1
ATOM 738 C C . PHE A 1 91 ? 26.782 8.722 -45.558 1.00 42.38 91 PHE A C 1
ATOM 740 O O . PHE A 1 91 ? 25.581 8.820 -45.812 1.00 42.38 91 PHE A O 1
ATOM 747 N N . VAL A 1 92 ? 27.210 8.752 -44.289 1.00 42.97 92 VAL A N 1
ATOM 748 C CA . VAL A 1 92 ? 26.349 9.297 -43.223 1.00 42.97 92 VAL A CA 1
ATOM 749 C C . VAL A 1 92 ? 26.404 10.817 -43.342 1.00 42.97 92 VAL A C 1
ATOM 751 O O . VAL A 1 92 ? 27.118 11.470 -42.594 1.00 42.97 92 VAL A O 1
ATOM 754 N N . ALA A 1 93 ? 25.652 11.380 -44.287 1.00 45.44 93 ALA A N 1
ATOM 755 C CA . ALA A 1 93 ? 25.357 12.805 -44.281 1.00 45.44 93 ALA A CA 1
ATOM 756 C C . ALA A 1 93 ? 24.490 13.107 -43.050 1.00 45.44 93 ALA A C 1
ATOM 758 O O . ALA A 1 93 ? 23.262 13.009 -43.093 1.00 45.44 93 ALA A O 1
ATOM 759 N N . VAL A 1 94 ? 25.124 13.429 -41.921 1.00 50.88 94 VAL A N 1
ATOM 760 C CA . VAL A 1 94 ? 24.419 14.057 -40.801 1.00 50.88 94 VAL A CA 1
ATOM 761 C C . VAL A 1 94 ? 24.114 15.473 -41.264 1.00 50.88 94 VAL A C 1
ATOM 763 O O . VAL A 1 94 ? 25.028 16.270 -41.457 1.00 50.88 94 VAL A O 1
ATOM 766 N N . GLN A 1 95 ? 22.840 15.782 -41.505 1.00 50.22 95 GLN A N 1
ATOM 767 C CA . GLN A 1 95 ? 22.446 17.173 -41.686 1.00 50.22 95 GLN A CA 1
ATOM 768 C C . GLN A 1 95 ? 22.628 17.875 -40.339 1.00 50.22 95 GLN A C 1
ATOM 770 O O . GLN A 1 95 ? 21.954 17.539 -39.364 1.00 50.22 95 GLN A O 1
ATOM 775 N N . MET A 1 96 ? 23.572 18.812 -40.276 1.00 50.50 96 MET A N 1
ATOM 776 C CA . MET A 1 96 ? 23.790 19.657 -39.105 1.00 50.50 96 MET A CA 1
ATOM 777 C C . MET A 1 96 ? 23.127 21.010 -39.365 1.00 50.50 96 MET A C 1
ATOM 779 O O . MET A 1 96 ? 23.319 21.591 -40.431 1.00 50.50 96 MET A O 1
ATOM 783 N N . ASN A 1 97 ? 22.306 21.483 -38.424 1.00 46.62 97 ASN A N 1
ATOM 784 C CA . ASN A 1 97 ? 21.690 22.805 -38.521 1.00 46.62 97 ASN A CA 1
ATOM 785 C C . ASN A 1 97 ? 22.733 23.845 -38.118 1.00 46.62 97 ASN A C 1
ATOM 787 O O . ASN A 1 97 ? 23.106 23.917 -36.945 1.00 46.62 97 ASN A O 1
ATOM 791 N N . ILE A 1 98 ? 23.211 24.617 -39.090 1.00 52.03 98 ILE A N 1
ATOM 792 C CA . ILE A 1 98 ? 24.187 25.681 -38.872 1.00 52.03 98 ILE A CA 1
ATOM 793 C C . ILE A 1 98 ? 23.581 26.962 -39.432 1.00 52.03 98 ILE A C 1
ATOM 795 O O . ILE A 1 98 ? 23.411 27.102 -40.639 1.00 52.03 98 ILE A O 1
ATOM 799 N N . GLY A 1 99 ? 23.222 27.896 -38.548 1.00 48.88 99 GLY A N 1
ATOM 800 C CA . GLY A 1 99 ? 22.844 29.252 -38.955 1.00 48.88 99 GLY A CA 1
ATOM 801 C C . GLY A 1 99 ? 21.665 29.345 -39.933 1.00 48.88 99 GLY A C 1
ATOM 802 O O . GLY A 1 99 ? 21.660 30.260 -40.745 1.00 48.88 99 GLY A O 1
ATOM 803 N N . HIS A 1 100 ? 20.676 28.446 -39.819 1.00 43.16 100 HIS A N 1
ATOM 804 C CA . HIS A 1 100 ? 19.464 28.311 -40.653 1.00 43.16 100 HIS A CA 1
ATOM 805 C C . HIS A 1 100 ? 19.562 27.438 -41.914 1.00 43.16 100 HIS A C 1
ATOM 807 O O . HIS A 1 100 ? 18.510 27.152 -42.489 1.00 43.16 100 HIS A O 1
ATOM 813 N N . ASP A 1 101 ? 20.739 26.922 -42.275 1.00 46.94 101 ASP A N 1
ATOM 814 C CA . ASP A 1 101 ? 20.898 25.995 -43.401 1.00 46.94 101 ASP A CA 1
ATOM 815 C C . ASP A 1 101 ? 21.273 24.575 -42.946 1.00 46.94 101 ASP A C 1
ATOM 817 O O . ASP A 1 101 ? 21.947 24.361 -41.933 1.00 46.94 101 ASP A O 1
ATOM 821 N N . TRP A 1 102 ? 20.821 23.582 -43.717 1.00 53.62 102 TRP A N 1
ATOM 822 C CA . TRP A 1 102 ? 21.141 22.170 -43.510 1.00 53.62 102 TRP A CA 1
ATOM 823 C C . TRP A 1 102 ? 22.199 21.726 -44.517 1.00 53.62 102 TRP A C 1
ATOM 825 O O . TRP A 1 102 ? 21.913 21.588 -45.708 1.00 53.62 102 TRP A O 1
ATOM 835 N N . VAL A 1 103 ? 23.416 21.471 -44.036 1.00 55.28 103 VAL A N 1
ATOM 836 C CA . VAL A 1 103 ? 24.548 21.055 -44.880 1.00 55.28 103 VAL A CA 1
ATOM 837 C C . VAL A 1 103 ? 24.871 19.575 -44.631 1.00 55.28 103 VAL A C 1
ATOM 839 O O . VAL A 1 103 ? 24.905 19.152 -43.471 1.00 55.28 103 VAL A O 1
ATOM 842 N N . PRO A 1 104 ? 25.085 18.759 -45.684 1.00 55.09 104 PRO A N 1
ATOM 843 C CA . PRO A 1 104 ? 25.499 17.368 -45.530 1.00 55.09 104 PRO A CA 1
ATOM 844 C C . PRO A 1 104 ? 26.982 17.279 -45.145 1.00 55.09 104 PRO A C 1
ATOM 846 O O . PRO A 1 104 ? 27.842 17.778 -45.869 1.00 55.09 104 PRO A O 1
ATOM 849 N N . VAL A 1 105 ? 27.277 16.618 -44.024 1.00 53.50 105 VAL A N 1
ATOM 850 C CA . VAL A 1 105 ? 28.648 16.388 -43.540 1.00 53.50 105 VAL A CA 1
ATOM 851 C C . VAL A 1 105 ? 29.049 14.941 -43.785 1.00 53.50 105 VAL A C 1
ATOM 853 O O . VAL A 1 105 ? 28.328 14.038 -43.372 1.00 53.50 105 VAL A O 1
ATOM 856 N N . HIS A 1 106 ? 30.189 14.715 -44.435 1.00 54.47 106 HIS A N 1
ATOM 857 C CA . HIS A 1 106 ? 30.622 13.373 -44.846 1.00 54.47 106 HIS A CA 1
ATOM 858 C C . HIS A 1 106 ? 31.782 12.848 -44.000 1.00 54.47 106 HIS A C 1
ATOM 860 O O . HIS A 1 106 ? 31.869 11.647 -43.759 1.00 54.47 106 HIS A O 1
ATOM 866 N N . ASP A 1 107 ? 32.634 13.748 -43.512 1.00 60.19 107 ASP A N 1
ATOM 867 C CA . ASP A 1 107 ? 33.686 13.465 -42.539 1.00 60.19 107 ASP A CA 1
ATOM 868 C C . ASP A 1 107 ? 33.775 14.663 -41.593 1.00 60.19 107 ASP A C 1
ATOM 870 O O . ASP A 1 107 ? 34.370 15.686 -41.925 1.00 60.19 107 ASP A O 1
ATOM 874 N N . LEU A 1 108 ? 33.117 14.556 -40.436 1.00 56.91 108 LEU A N 1
ATOM 875 C CA . LEU A 1 108 ? 32.901 15.683 -39.529 1.00 56.91 108 LEU A CA 1
ATOM 876 C C . LEU A 1 108 ? 34.211 16.351 -39.094 1.00 56.91 108 LEU A C 1
ATOM 878 O O . LEU A 1 108 ? 34.250 17.572 -39.015 1.00 56.91 108 LEU A O 1
ATOM 882 N N . ASP A 1 109 ? 35.287 15.594 -38.865 1.00 53.31 109 ASP A N 1
ATOM 883 C CA . ASP A 1 109 ? 36.555 16.176 -38.402 1.00 53.31 109 ASP A CA 1
ATOM 884 C C . ASP A 1 109 ? 37.276 16.923 -39.535 1.00 53.31 109 ASP A C 1
ATOM 886 O O . ASP A 1 109 ? 37.793 18.024 -39.336 1.00 53.31 109 ASP A O 1
ATOM 890 N N . ARG A 1 110 ? 37.268 16.359 -40.752 1.00 65.38 110 ARG A N 1
ATOM 891 C CA . ARG A 1 110 ? 37.857 16.997 -41.938 1.00 65.38 110 ARG A CA 1
ATOM 892 C C . ARG A 1 110 ? 37.059 18.221 -42.375 1.00 65.38 110 ARG A C 1
ATOM 894 O O . ARG A 1 110 ? 37.640 19.269 -42.644 1.00 65.38 110 ARG A O 1
ATOM 901 N N . ASP A 1 111 ? 35.740 18.086 -42.441 1.00 63.03 111 ASP A N 1
ATOM 902 C CA . ASP A 1 111 ? 34.850 19.121 -42.954 1.00 63.03 111 ASP A CA 1
ATOM 903 C C . ASP A 1 111 ? 34.803 20.317 -41.976 1.00 63.03 111 ASP A C 1
ATOM 905 O O . ASP A 1 111 ? 34.870 21.461 -42.425 1.00 63.03 111 ASP A O 1
ATOM 909 N N . LEU A 1 112 ? 34.823 20.085 -40.651 1.00 61.19 112 LEU A N 1
ATOM 910 C CA . LEU A 1 112 ? 34.959 21.159 -39.654 1.00 61.19 112 LEU A CA 1
ATOM 911 C C . LEU A 1 112 ? 36.311 21.879 -39.749 1.00 61.19 112 LEU A C 1
ATOM 913 O O . LEU A 1 112 ? 36.338 23.107 -39.705 1.00 61.19 112 LEU A O 1
ATOM 917 N N . ARG A 1 113 ? 37.429 21.157 -39.924 1.00 67.56 113 ARG A N 1
ATOM 918 C CA . ARG A 1 113 ? 38.752 21.786 -40.109 1.00 67.56 113 ARG A CA 1
ATOM 919 C C . ARG A 1 113 ? 38.801 22.659 -41.358 1.00 67.56 113 ARG A C 1
ATOM 921 O O . ARG A 1 113 ? 39.215 23.807 -41.271 1.00 67.56 113 ARG A O 1
ATOM 928 N N . SER A 1 114 ? 38.315 22.157 -42.494 1.00 64.56 114 SER A N 1
ATOM 929 C CA . SER A 1 114 ? 38.272 22.926 -43.745 1.00 64.56 114 SER A CA 1
ATOM 930 C C . SER A 1 114 ? 37.335 24.137 -43.685 1.00 64.56 114 SER A C 1
ATOM 932 O O . SER A 1 114 ? 37.518 25.086 -44.445 1.00 64.56 114 SER A O 1
ATOM 934 N N . MET A 1 115 ? 36.319 24.117 -42.818 1.00 63.22 115 MET A N 1
ATOM 935 C CA . MET A 1 115 ? 35.456 25.275 -42.572 1.00 63.22 115 MET A CA 1
ATOM 936 C C . MET A 1 115 ? 36.134 26.313 -41.674 1.00 63.22 115 MET A C 1
ATOM 938 O O . MET A 1 115 ? 36.099 27.492 -42.008 1.00 63.22 115 MET A O 1
ATOM 942 N N . ILE A 1 116 ? 36.812 25.886 -40.604 1.00 66.19 116 ILE A N 1
ATOM 943 C CA . ILE A 1 116 ? 37.597 26.774 -39.729 1.00 66.19 116 ILE A CA 1
ATOM 944 C C . ILE A 1 116 ? 38.708 27.473 -40.531 1.00 66.19 116 ILE A C 1
ATOM 946 O O . ILE A 1 116 ? 38.857 28.686 -40.447 1.00 66.19 116 ILE A O 1
ATOM 950 N N . GLU A 1 117 ? 39.408 26.739 -41.401 1.00 66.44 117 GLU A N 1
ATOM 951 C CA . GLU A 1 117 ? 40.440 27.283 -42.302 1.00 66.44 117 GLU A CA 1
ATOM 952 C C . GLU A 1 117 ? 39.891 28.256 -43.368 1.00 66.44 117 GLU A C 1
ATOM 954 O O . GLU A 1 117 ? 40.659 28.995 -43.977 1.00 66.44 117 GLU A O 1
ATOM 959 N N . ARG A 1 118 ? 38.575 28.254 -43.629 1.00 61.91 118 ARG A N 1
ATOM 960 C CA . ARG A 1 118 ? 37.905 29.183 -44.559 1.00 61.91 118 ARG A CA 1
ATOM 961 C C . ARG A 1 118 ? 37.342 30.431 -43.878 1.00 61.91 118 ARG A C 1
ATOM 963 O O . ARG A 1 118 ? 37.088 31.410 -44.576 1.00 61.91 118 ARG A O 1
ATOM 970 N N . GLU A 1 119 ? 37.090 30.378 -42.571 1.00 56.75 119 GLU A N 1
ATOM 971 C CA . GLU A 1 119 ? 36.598 31.515 -41.781 1.00 56.75 119 GLU A CA 1
ATOM 972 C C . GLU A 1 119 ? 37.726 32.356 -41.164 1.00 56.75 119 GLU A C 1
ATOM 974 O O . GLU A 1 119 ? 37.476 33.497 -40.772 1.00 56.75 119 GLU A O 1
ATOM 979 N N . GLU A 1 120 ? 38.962 31.848 -41.112 1.00 50.41 120 GLU A N 1
ATOM 980 C CA . GLU A 1 120 ? 40.132 32.667 -40.779 1.00 50.41 120 GLU A CA 1
ATOM 981 C C . GLU A 1 120 ? 40.572 33.513 -42.001 1.00 50.41 120 GLU A C 1
ATOM 983 O O . GLU A 1 120 ? 40.832 32.947 -43.065 1.00 50.41 120 GLU A O 1
ATOM 988 N N . PRO A 1 121 ? 40.618 34.859 -41.895 1.00 54.91 121 PRO A N 1
ATOM 989 C CA . PRO A 1 121 ? 41.045 35.751 -42.979 1.00 54.91 121 PRO A CA 1
ATOM 990 C C . PRO A 1 121 ? 42.557 35.750 -43.244 1.00 54.91 121 PRO A C 1
ATOM 992 O O . PRO A 1 121 ? 43.345 35.582 -42.285 1.00 54.91 121 PRO A O 1
#

Radius of gyration: 32.85 Å; chains: 1; bounding box: 58×47×73 Å

pLDDT: mean 79.12, std 18.59, range [42.38, 97.62]

Organism: Pseudomonas fluorescens (NCBI:txid294)

Sequence (121 aa):
MTIDKQKLQKLLWAEAASFRADCADWKRNTEALQDFLGEKTVEEMALELLGENEALRLRCDQLDDDKQSMTETHVLYTWLRKKCDQPSNDFVAVQMNIGHDWVPVHDLDRDLRSMIEREEP

Foldseek 3Di:
DDQPVVVLVVLVVVLVVCVVVVHPCNVVSVVVNCVSQPPDDPVNVVVVVVVVVVVVVVVVVVVVVVVVVVVVVVVVVVVVVVVVVPPDPQAPQPQDCDPNDTDGDRDVVVVVVVVVVVPPD